Protein AF-A0A2E4YW17-F1 (afdb_monomer)

Radius of gyration: 11.66 Å; Cα contacts (8 Å, |Δi|>4): 133; chains: 1; bounding box: 26×25×29 Å

Mean predicted aligned error: 5.63 Å

Foldseek 3Di:
DFDDAQFWKFFDDDPPPPVPGQGIWGFHDWDWDDDPNDIFIWTWTQTPVPGIDTHTRVCCVVTMDTPD

pLDDT: mean 84.78, std 11.98, range [53.91, 97.38]

Secondary structure (DSSP, 8-state):
----TT-EEEE---TT--------EEEEEEEEEEETTEEEEEEEEEETTTEEEEEEHHHHHHHEEE--

Nearest PDB structures (foldseek):
  6x50-assembly1_A  TM=7.002E-01  e=1.645E-02  Escherichia coli
  6ved-assembly1_A  TM=3.876E-01  e=1.622E-01  Homo sapiens
  6vee-assembly1_A  TM=3.834E-01  e=1.227E-01  Mus musculus
  8xv7-assembly3_E  TM=3.917E-01  e=1.622E-01  Homo sapiens
  8xv7-assembly2_C  TM=3.913E-01  e=5.535E-01  Homo sapiens

Sequence (68 aa):
MEPKVGEIWQWHRDDSGCQEIYGPGIVMGIKEGYEYNSQEYFVTFHFANKGIMNIPIPMVKRFMYLIT

Solvent-accessible surface area (backbone atoms only — not comparable to full-atom values): 4131 Å² total; per-residue (Å²): 134,81,90,50,70,73,31,37,34,30,61,55,84,60,96,81,68,74,79,82,72,58,68,62,21,37,28,72,40,75,44,81,46,77,56,96,92,40,84,42,50,26,38,30,28,42,27,93,91,72,46,76,47,74,42,47,46,72,54,47,69,71,41,41,44,79,80,99

Structure (mmCIF, N/CA/C/O backbone):
data_AF-A0A2E4YW17-F1
#
_entry.id   AF-A0A2E4YW17-F1
#
loop_
_atom_site.group_PDB
_atom_site.id
_atom_site.type_symbol
_atom_site.label_atom_id
_atom_site.label_alt_id
_atom_site.label_comp_id
_atom_site.label_asym_id
_atom_site.label_entity_id
_atom_site.label_seq_id
_atom_site.pdbx_PDB_ins_code
_atom_site.Cartn_x
_atom_site.Cartn_y
_atom_site.Cartn_z
_atom_site.occupancy
_atom_site.B_iso_or_equiv
_atom_site.auth_seq_id
_atom_site.auth_comp_id
_atom_site.auth_asym_id
_atom_site.auth_atom_id
_atom_site.pdbx_PDB_model_num
ATOM 1 N N . MET A 1 1 ? -1.914 11.910 -1.365 1.00 73.38 1 MET A N 1
ATOM 2 C CA . MET A 1 1 ? -3.196 11.398 -0.833 1.00 73.38 1 MET A CA 1
ATOM 3 C C . MET A 1 1 ? -2.888 10.193 0.044 1.00 73.38 1 MET A C 1
ATOM 5 O O . MET A 1 1 ? -1.897 9.528 -0.234 1.00 73.38 1 MET A O 1
ATOM 9 N N . GLU A 1 2 ? -3.638 9.963 1.120 1.00 86.50 2 GLU A N 1
ATOM 10 C CA . GLU A 1 2 ? -3.456 8.781 1.977 1.00 86.50 2 GLU A CA 1
ATOM 11 C C . GLU A 1 2 ? -4.427 7.672 1.555 1.00 86.50 2 GLU A C 1
ATOM 13 O O . GLU A 1 2 ? -5.577 8.010 1.267 1.00 86.50 2 GLU A O 1
ATOM 18 N N . PRO A 1 3 ? -3.989 6.397 1.489 1.00 91.62 3 PRO A N 1
ATOM 19 C CA . PRO A 1 3 ? -4.851 5.289 1.081 1.00 91.62 3 PRO A CA 1
ATOM 20 C C . PRO A 1 3 ? -6.032 5.094 2.029 1.00 91.62 3 PRO A C 1
ATOM 22 O O . PRO A 1 3 ? -5.913 5.311 3.235 1.00 91.62 3 PRO A O 1
ATOM 25 N N . LYS A 1 4 ? -7.159 4.623 1.507 1.00 94.19 4 LYS A N 1
ATOM 26 C CA . LYS A 1 4 ? -8.356 4.289 2.288 1.00 94.19 4 LYS A CA 1
ATOM 27 C C . LYS A 1 4 ? -8.761 2.845 2.065 1.00 94.19 4 LYS A C 1
ATOM 29 O O . LYS A 1 4 ? -8.540 2.281 1.001 1.00 94.19 4 LYS A O 1
ATOM 34 N N . VAL A 1 5 ? -9.386 2.252 3.078 1.00 94.25 5 VAL A N 1
ATOM 35 C CA . VAL A 1 5 ? -9.905 0.880 2.997 1.00 94.25 5 VAL A CA 1
ATOM 36 C C . VAL A 1 5 ? -10.878 0.752 1.826 1.00 94.25 5 VAL A C 1
ATOM 38 O O . VAL A 1 5 ? -11.770 1.581 1.666 1.00 94.25 5 VAL A O 1
ATOM 41 N N . GLY A 1 6 ? -10.694 -0.293 1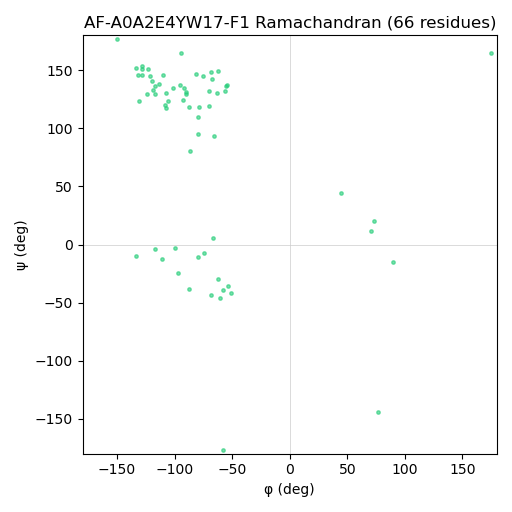.021 1.00 94.31 6 GLY A N 1
ATOM 42 C CA . GLY A 1 6 ? -11.473 -0.563 -0.185 1.00 94.31 6 GLY A CA 1
ATOM 43 C C . GLY A 1 6 ? -10.908 0.056 -1.465 1.00 94.31 6 GLY A C 1
ATOM 44 O O . GLY A 1 6 ? -11.297 -0.382 -2.544 1.00 94.31 6 GLY A O 1
ATOM 45 N N . GLU A 1 7 ? -9.977 1.010 -1.377 1.00 95.56 7 GLU A N 1
ATOM 46 C CA . GLU A 1 7 ? -9.311 1.552 -2.564 1.00 95.56 7 GLU A CA 1
ATOM 47 C C . GLU A 1 7 ? -8.399 0.508 -3.212 1.00 95.56 7 GLU A C 1
ATOM 49 O O . GLU A 1 7 ? -7.787 -0.330 -2.536 1.00 95.56 7 GLU A O 1
ATOM 54 N N . ILE A 1 8 ? -8.270 0.598 -4.533 1.00 94.19 8 ILE A N 1
ATOM 55 C CA . ILE A 1 8 ? -7.374 -0.251 -5.310 1.00 94.19 8 ILE A CA 1
ATOM 56 C C . ILE A 1 8 ? -6.172 0.582 -5.729 1.00 94.19 8 ILE A C 1
ATOM 58 O O . ILE A 1 8 ? -6.304 1.622 -6.379 1.00 94.19 8 ILE A O 1
ATOM 62 N N . TRP A 1 9 ? -4.989 0.104 -5.360 1.00 93.25 9 TRP A N 1
ATOM 63 C CA . TRP A 1 9 ? -3.727 0.749 -5.690 1.00 93.25 9 T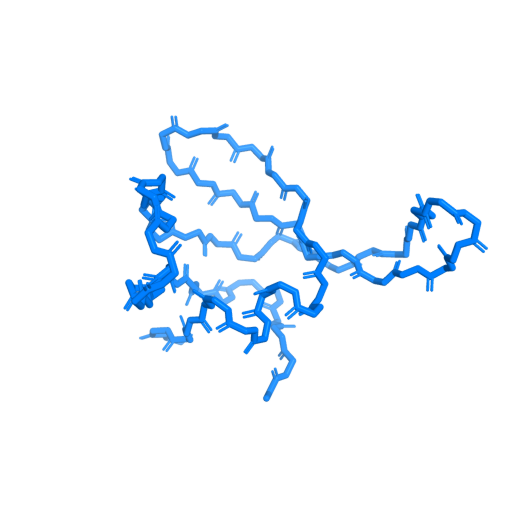RP A CA 1
ATOM 64 C C . TRP A 1 9 ? -2.861 -0.189 -6.514 1.00 93.25 9 TRP A C 1
ATOM 66 O O . TRP A 1 9 ? -2.792 -1.394 -6.259 1.00 93.25 9 TRP A O 1
ATOM 76 N N . GLN A 1 10 ? -2.172 0.370 -7.500 1.00 90.50 10 GLN A N 1
ATOM 77 C CA . GLN A 1 10 ? -1.271 -0.376 -8.366 1.00 90.50 10 GLN A CA 1
ATOM 78 C C . GLN A 1 10 ? 0.140 0.194 -8.281 1.00 90.50 10 GLN A C 1
ATOM 80 O O . GLN A 1 10 ? 0.332 1.399 -8.142 1.00 90.50 10 GLN A O 1
ATOM 85 N N . TRP A 1 11 ? 1.131 -0.689 -8.376 1.00 86.31 11 TRP A N 1
ATOM 86 C CA . TRP A 1 11 ? 2.530 -0.299 -8.477 1.00 86.31 11 TRP A CA 1
ATOM 87 C C . TRP A 1 11 ? 2.772 0.484 -9.760 1.00 86.31 11 TRP A C 1
ATOM 89 O O . TRP A 1 11 ? 2.403 0.040 -10.852 1.00 86.31 11 TRP A O 1
ATOM 99 N N . HIS A 1 12 ? 3.419 1.636 -9.641 1.00 79.19 12 HIS A N 1
ATOM 100 C CA . HIS A 1 12 ? 4.017 2.288 -10.790 1.00 79.19 12 HIS A CA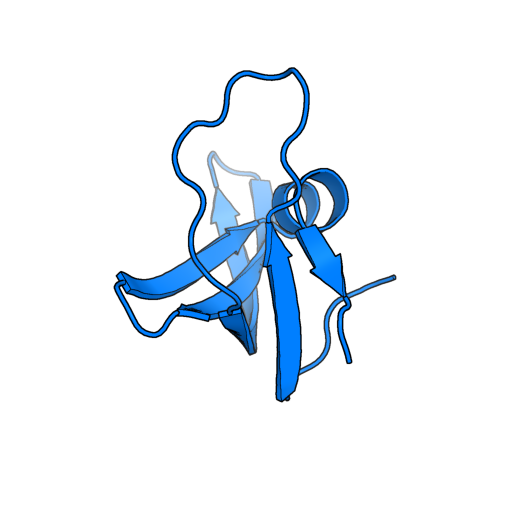 1
ATOM 101 C C . HIS A 1 12 ? 5.373 1.635 -11.087 1.00 79.19 12 HIS A C 1
ATOM 103 O O . HIS A 1 12 ? 6.085 1.204 -10.176 1.00 79.19 12 HIS A O 1
ATOM 109 N N . ARG A 1 13 ? 5.755 1.569 -12.361 1.00 67.69 13 ARG A N 1
ATOM 110 C CA . ARG A 1 13 ? 7.154 1.317 -12.713 1.00 67.69 13 ARG A CA 1
ATOM 111 C C . ARG A 1 13 ? 7.875 2.645 -12.549 1.00 67.69 13 ARG A C 1
ATOM 113 O O . ARG A 1 13 ? 7.606 3.545 -13.337 1.00 67.69 13 ARG A O 1
ATOM 120 N N . ASP A 1 14 ? 8.730 2.788 -11.546 1.00 60.34 14 ASP A N 1
ATOM 121 C CA . ASP A 1 14 ? 9.736 3.843 -11.609 1.00 60.34 14 ASP A CA 1
ATOM 122 C C . ASP A 1 14 ? 11.047 3.306 -12.175 1.00 60.34 14 ASP A C 1
ATOM 124 O O . ASP A 1 14 ? 11.302 2.099 -12.243 1.00 60.34 14 ASP A O 1
ATOM 128 N N . ASP A 1 15 ? 11.902 4.246 -12.557 1.00 53.91 15 ASP A N 1
ATOM 129 C CA . ASP A 1 15 ? 13.242 3.997 -13.079 1.00 53.91 15 ASP A CA 1
ATOM 130 C C . ASP A 1 15 ? 14.196 3.403 -12.017 1.00 53.91 15 ASP A C 1
ATOM 132 O O . ASP A 1 15 ? 15.382 3.219 -12.282 1.00 53.91 15 ASP A O 1
ATOM 136 N N . SER A 1 16 ? 13.704 3.076 -10.810 1.00 59.53 16 SER A N 1
ATOM 137 C CA . SER A 1 16 ? 14.499 2.481 -9.727 1.00 59.53 16 SER A CA 1
ATOM 138 C C . SER A 1 16 ? 14.828 1.001 -9.944 1.00 59.53 16 SER A C 1
ATOM 140 O O . SER A 1 16 ? 15.599 0.420 -9.181 1.00 59.53 16 SER A O 1
ATOM 142 N N . GLY A 1 17 ? 14.256 0.373 -10.978 1.00 53.97 17 GLY A N 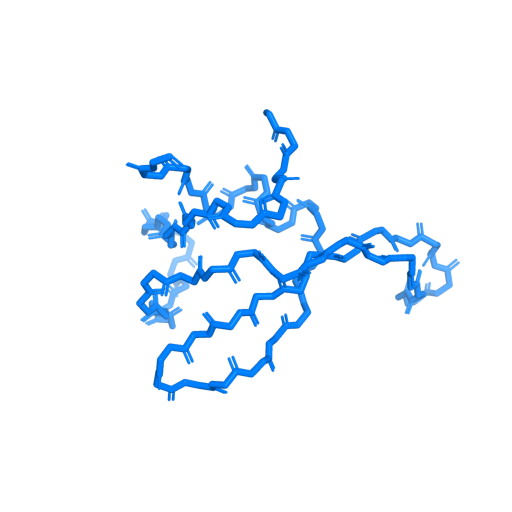1
ATOM 143 C CA . GLY A 1 17 ? 14.486 -1.040 -11.265 1.00 53.97 17 GLY A CA 1
ATOM 144 C C . GLY A 1 17 ? 13.782 -1.982 -10.287 1.00 53.97 17 GLY A C 1
ATOM 145 O O . GLY A 1 17 ? 14.169 -3.146 -10.190 1.00 53.97 17 GLY A O 1
ATOM 146 N N . CYS A 1 18 ? 12.747 -1.520 -9.575 1.00 56.19 18 CYS A N 1
ATOM 147 C CA . CYS A 1 18 ? 11.890 -2.396 -8.782 1.00 56.19 18 CYS A CA 1
ATOM 148 C C . CYS A 1 18 ? 11.115 -3.338 -9.729 1.00 56.19 18 CYS A C 1
ATOM 150 O O . CYS A 1 18 ? 10.092 -2.978 -10.310 1.00 56.19 18 CYS A O 1
ATOM 152 N N . GLN A 1 19 ? 11.665 -4.535 -9.966 1.00 54.38 19 GLN A N 1
ATOM 153 C CA 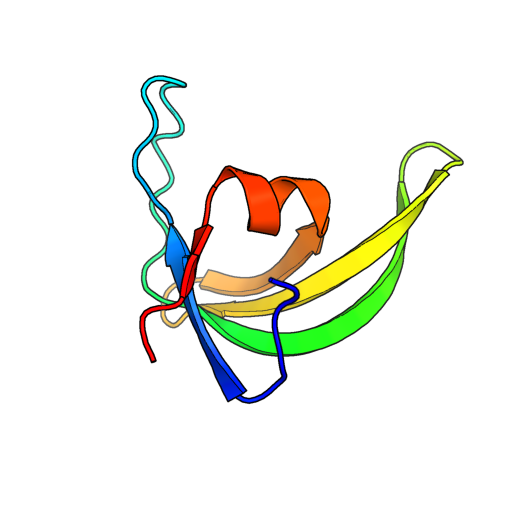. GLN A 1 19 ? 11.148 -5.511 -10.938 1.00 54.38 19 GLN A CA 1
ATOM 154 C C . GLN A 1 19 ? 9.946 -6.318 -10.423 1.00 54.38 19 GLN A C 1
ATOM 156 O O . GLN A 1 19 ? 9.283 -6.997 -11.209 1.00 54.38 19 GLN A O 1
ATOM 161 N N . GLU A 1 20 ? 9.625 -6.245 -9.129 1.00 59.41 20 GLU A N 1
ATOM 162 C CA . GLU A 1 20 ? 8.478 -6.952 -8.556 1.00 59.41 20 GLU A CA 1
ATOM 163 C C . GLU A 1 20 ? 7.199 -6.122 -8.681 1.00 59.41 20 GLU A C 1
ATOM 165 O O . GLU A 1 20 ? 6.738 -5.464 -7.753 1.00 59.41 20 GLU A O 1
ATOM 170 N N . ILE A 1 21 ? 6.604 -6.167 -9.872 1.00 66.56 21 ILE A N 1
ATOM 171 C CA . ILE A 1 21 ? 5.290 -5.576 -10.119 1.00 66.56 21 ILE A CA 1
ATOM 172 C C . ILE A 1 21 ? 4.245 -6.546 -9.586 1.00 66.56 21 ILE A C 1
ATOM 174 O O . ILE A 1 21 ? 3.825 -7.487 -10.266 1.00 66.56 21 ILE A O 1
ATOM 178 N N . TYR A 1 22 ? 3.811 -6.320 -8.354 1.00 74.12 22 TYR A N 1
ATOM 179 C CA . TYR A 1 22 ? 2.585 -6.940 -7.886 1.00 74.12 22 TYR A CA 1
ATOM 180 C C . TYR A 1 22 ? 1.414 -6.332 -8.675 1.00 74.12 22 TYR A C 1
ATOM 182 O O . TYR A 1 22 ? 1.427 -5.149 -9.026 1.00 74.12 22 TYR A O 1
ATOM 190 N N . GLY A 1 23 ? 0.417 -7.153 -9.017 1.00 82.06 23 GLY A N 1
ATOM 191 C CA . GLY A 1 23 ? -0.825 -6.658 -9.620 1.00 82.06 23 GLY A CA 1
ATOM 192 C C . GLY A 1 23 ? -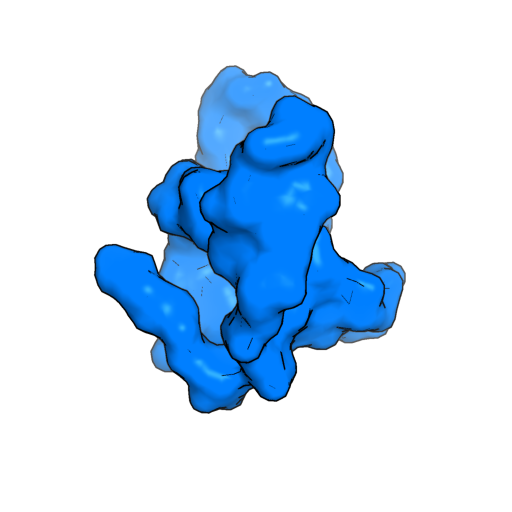1.529 -5.629 -8.716 1.00 82.06 23 GLY A C 1
ATOM 193 O O . GLY A 1 23 ? -1.015 -5.287 -7.650 1.00 82.06 23 GLY A O 1
ATOM 194 N N . PRO A 1 24 ? -2.714 -5.130 -9.097 1.00 90.44 24 PRO A N 1
ATOM 195 C CA . PRO A 1 24 ? -3.477 -4.242 -8.225 1.00 90.44 24 PRO A CA 1
ATOM 196 C C . PRO A 1 24 ? -3.735 -4.898 -6.858 1.00 90.44 24 PRO A C 1
ATOM 198 O O . PRO A 1 24 ? -4.055 -6.089 -6.776 1.00 90.44 24 PRO A O 1
ATOM 201 N N . GLY A 1 25 ? -3.565 -4.118 -5.793 1.00 93.81 25 GLY A N 1
ATOM 202 C CA . GLY A 1 25 ? -3.833 -4.517 -4.416 1.00 93.81 25 GLY A CA 1
ATOM 203 C C . GLY A 1 25 ? -5.001 -3.730 -3.838 1.00 93.81 25 GLY A C 1
ATOM 204 O O . GLY A 1 25 ? -5.088 -2.519 -4.034 1.00 93.81 25 GLY A O 1
ATOM 205 N N . ILE A 1 26 ? -5.878 -4.412 -3.101 1.00 96.25 26 ILE A N 1
ATOM 206 C CA . ILE A 1 26 ? -6.992 -3.780 -2.378 1.00 96.25 26 ILE A CA 1
ATOM 207 C C . ILE A 1 26 ? -6.511 -3.404 -0.978 1.00 96.25 26 ILE A C 1
ATOM 209 O O . ILE A 1 26 ? -5.951 -4.253 -0.276 1.00 96.25 26 ILE A O 1
ATOM 213 N N . VAL A 1 27 ? -6.730 -2.158 -0.560 1.00 96.31 27 VAL A N 1
ATOM 214 C CA . VAL A 1 27 ? -6.423 -1.705 0.803 1.00 96.31 27 VAL A CA 1
ATOM 215 C C . VAL A 1 27 ? -7.399 -2.351 1.784 1.00 96.31 27 VAL A C 1
ATOM 217 O O . VAL A 1 27 ? -8.605 -2.122 1.734 1.00 96.31 27 VAL A O 1
ATOM 220 N N . MET A 1 28 ? -6.865 -3.121 2.724 1.00 97.38 28 MET A N 1
ATOM 221 C CA . MET A 1 28 ? -7.622 -3.804 3.775 1.00 97.38 28 MET A CA 1
ATOM 222 C C . MET A 1 28 ? -7.635 -3.021 5.092 1.00 97.38 28 MET A C 1
ATOM 224 O O . MET A 1 28 ? -8.530 -3.208 5.910 1.00 97.38 28 MET A O 1
ATOM 228 N N . GLY A 1 29 ? -6.643 -2.159 5.320 1.00 96.19 29 GLY A N 1
ATOM 229 C CA . GLY A 1 29 ? -6.496 -1.422 6.573 1.00 96.19 29 GLY A CA 1
ATOM 230 C C . GLY A 1 29 ? -5.219 -0.596 6.623 1.00 96.19 29 GLY A C 1
ATOM 231 O O . GLY A 1 29 ? -4.294 -0.821 5.843 1.00 96.19 29 GLY A O 1
ATOM 232 N N . ILE A 1 30 ? -5.158 0.336 7.570 1.00 93.75 30 ILE A N 1
ATOM 233 C CA . ILE A 1 30 ? -3.931 1.032 7.964 1.00 93.75 30 ILE A CA 1
ATOM 234 C C . ILE A 1 30 ? -3.692 0.707 9.432 1.00 93.75 30 ILE A C 1
ATOM 236 O O . ILE A 1 30 ? -4.620 0.773 10.238 1.00 93.75 30 ILE A O 1
ATOM 240 N N . LYS A 1 31 ? -2.463 0.330 9.772 1.00 92.38 31 LYS A N 1
ATOM 241 C CA . LYS A 1 31 ? -2.066 0.014 11.144 1.00 92.38 31 LYS A CA 1
ATOM 242 C C . LYS A 1 31 ? -0.753 0.690 11.496 1.00 92.38 31 LYS A C 1
ATOM 244 O O . LYS A 1 31 ? 0.090 0.902 10.628 1.00 92.38 31 LYS A O 1
ATOM 249 N N . GLU A 1 32 ? -0.576 0.975 12.774 1.00 91.25 32 GLU A N 1
ATOM 250 C CA . GLU A 1 32 ? 0.720 1.364 13.316 1.00 91.25 32 GLU A CA 1
ATOM 251 C C . GLU A 1 32 ? 1.630 0.137 13.439 1.00 91.25 32 GLU A C 1
ATOM 253 O O . GLU A 1 32 ? 1.179 -0.979 13.718 1.00 91.25 32 GLU A O 1
ATOM 258 N N . GLY A 1 33 ? 2.919 0.344 13.207 1.00 85.06 33 GLY A N 1
ATOM 259 C CA . GLY A 1 33 ? 3.964 -0.655 13.348 1.00 85.06 33 GLY A CA 1
ATOM 260 C C . GLY A 1 33 ? 5.293 -0.009 13.723 1.00 85.06 33 GLY A C 1
ATOM 261 O O . GLY A 1 33 ? 5.407 1.212 13.822 1.00 85.06 33 GLY A O 1
ATOM 262 N N . TYR A 1 34 ? 6.303 -0.848 13.932 1.00 80.81 34 TYR A N 1
ATOM 263 C CA . TYR A 1 34 ? 7.656 -0.410 14.258 1.00 80.81 34 TYR A CA 1
ATOM 264 C C . TYR A 1 34 ? 8.640 -0.993 13.252 1.00 80.81 34 TYR A C 1
ATOM 266 O O . TYR A 1 34 ? 8.655 -2.205 13.036 1.00 80.81 34 TYR A O 1
ATOM 274 N N . GLU A 1 35 ? 9.483 -0.139 12.683 1.00 76.38 35 GLU A N 1
ATOM 275 C CA . GLU A 1 35 ? 10.589 -0.534 11.814 1.00 76.38 35 GLU A CA 1
ATOM 276 C C . GLU A 1 35 ? 11.868 0.165 12.287 1.00 76.38 35 GLU A C 1
ATOM 278 O O . GLU A 1 35 ? 11.893 1.382 12.439 1.00 76.38 35 GLU A O 1
ATOM 283 N N . TYR A 1 36 ? 12.917 -0.604 12.602 1.00 70.62 36 TYR A N 1
ATOM 284 C CA . TYR A 1 36 ? 14.221 -0.095 13.066 1.00 70.62 36 TYR A CA 1
ATOM 285 C C . TYR A 1 36 ? 14.152 1.029 14.128 1.00 70.62 36 TYR A C 1
ATOM 287 O O . TYR A 1 36 ? 14.891 2.007 14.057 1.00 70.62 36 TYR A O 1
ATOM 295 N N . ASN A 1 37 ? 13.290 0.875 15.141 1.00 74.44 37 ASN A N 1
ATOM 296 C CA . ASN A 1 37 ? 13.042 1.846 16.226 1.00 74.44 37 ASN A CA 1
ATOM 297 C C . ASN A 1 37 ? 12.307 3.141 15.823 1.00 74.44 37 ASN A C 1
ATOM 299 O O . ASN A 1 37 ? 12.213 4.059 16.637 1.00 74.44 37 ASN A O 1
ATOM 303 N N . SER A 1 38 ? 11.748 3.212 14.615 1.00 74.31 38 SER A N 1
ATOM 304 C CA . SER A 1 38 ? 10.815 4.256 14.188 1.00 74.31 38 SER A CA 1
ATOM 305 C C . SER A 1 38 ? 9.381 3.723 14.226 1.00 74.31 38 SER A C 1
ATOM 307 O O . SER A 1 38 ? 9.120 2.601 13.785 1.00 74.31 38 SER A O 1
ATOM 309 N N . GLN A 1 39 ? 8.449 4.505 14.780 1.00 77.94 39 GLN A N 1
ATOM 310 C CA . GLN A 1 39 ? 7.017 4.216 14.678 1.00 77.94 39 GLN A CA 1
ATOM 311 C C . GLN A 1 39 ? 6.543 4.661 13.294 1.00 77.94 39 GLN A C 1
ATOM 313 O O . GLN A 1 39 ? 6.615 5.844 12.961 1.00 77.94 39 GLN A O 1
ATOM 318 N N . GLU A 1 40 ? 6.052 3.718 12.495 1.00 86.19 40 GLU A N 1
ATOM 319 C CA . GLU A 1 40 ? 5.572 3.977 11.140 1.00 86.19 40 GLU A CA 1
ATOM 320 C C . GLU A 1 40 ? 4.167 3.420 10.922 1.00 86.19 40 GLU A C 1
ATOM 322 O O . GLU A 1 40 ? 3.734 2.455 11.553 1.00 86.19 40 GLU A O 1
ATOM 327 N N . TYR A 1 41 ? 3.439 4.038 9.997 1.00 90.50 41 TYR A N 1
ATOM 328 C CA . TYR A 1 41 ? 2.146 3.540 9.551 1.00 90.50 41 TYR A CA 1
ATOM 329 C C . TYR A 1 41 ? 2.332 2.637 8.336 1.00 90.50 41 TYR A C 1
ATOM 331 O O . TYR A 1 41 ? 3.023 2.986 7.376 1.00 90.50 41 TYR A O 1
ATOM 339 N N . PHE A 1 42 ? 1.651 1.498 8.358 1.00 93.44 42 PHE A N 1
ATOM 340 C CA . PHE A 1 42 ? 1.669 0.494 7.306 1.00 93.44 42 PHE A CA 1
ATOM 341 C C . PHE A 1 42 ? 0.280 0.335 6.708 1.00 93.44 42 PHE A C 1
ATOM 343 O O . PHE A 1 42 ? -0.718 0.216 7.421 1.00 93.44 42 PHE A O 1
ATOM 350 N N . VAL A 1 43 ? 0.230 0.260 5.385 1.00 94.69 43 VAL A N 1
ATOM 351 C CA . VAL A 1 43 ? -0.976 -0.057 4.626 1.00 94.69 43 VAL A CA 1
ATOM 352 C C . VAL A 1 43 ? -1.005 -1.558 4.396 1.00 94.69 43 VAL A C 1
ATOM 354 O O . VAL A 1 43 ? -0.058 -2.141 3.869 1.00 94.69 43 VAL A O 1
ATOM 357 N N . THR A 1 44 ? -2.091 -2.195 4.813 1.00 96.12 44 THR A N 1
ATOM 358 C CA . THR A 1 44 ? -2.333 -3.617 4.578 1.00 96.12 44 THR A CA 1
ATOM 359 C C . THR A 1 44 ? -3.015 -3.771 3.227 1.00 96.12 44 THR A C 1
ATOM 361 O O . THR A 1 44 ? -4.126 -3.279 3.047 1.00 96.12 44 THR A O 1
ATOM 364 N N . PHE A 1 45 ? -2.379 -4.469 2.295 1.00 95.56 45 PHE A N 1
ATOM 365 C CA . PHE A 1 45 ? -2.921 -4.791 0.979 1.00 95.56 45 PHE A CA 1
ATOM 366 C C . PHE A 1 45 ? -3.235 -6.275 0.859 1.00 95.56 45 PHE A C 1
ATOM 368 O O . PHE A 1 45 ? -2.493 -7.104 1.380 1.00 95.56 45 PHE A O 1
ATOM 375 N N . HIS A 1 46 ? -4.284 -6.609 0.110 1.00 95.75 46 HIS A N 1
ATOM 376 C CA . HIS A 1 46 ? -4.482 -7.947 -0.438 1.00 95.75 46 HIS A CA 1
ATOM 377 C C . HIS A 1 46 ? -4.227 -7.938 -1.949 1.00 95.75 46 HIS A C 1
ATOM 379 O O . HIS A 1 46 ? -4.931 -7.264 -2.703 1.00 95.75 46 HIS A O 1
ATOM 385 N N . PHE A 1 47 ? -3.225 -8.701 -2.383 1.00 92.56 47 PHE A N 1
ATOM 386 C CA . PHE A 1 47 ? -2.863 -8.901 -3.784 1.00 92.56 47 PHE A CA 1
ATOM 387 C C . PHE A 1 47 ? -3.267 -10.308 -4.234 1.00 92.56 47 PHE A C 1
ATOM 389 O O . PHE A 1 47 ? -2.867 -11.291 -3.610 1.00 92.56 47 PHE A O 1
ATOM 396 N N . ALA A 1 48 ? -3.969 -10.430 -5.367 1.00 89.75 48 ALA A N 1
ATOM 397 C CA . ALA A 1 48 ? -4.516 -11.712 -5.840 1.00 89.75 48 ALA A CA 1
ATOM 398 C C . ALA A 1 48 ? -3.474 -12.847 -5.951 1.00 89.75 48 ALA A C 1
ATOM 400 O O . ALA A 1 48 ? -3.776 -13.995 -5.646 1.00 89.75 48 ALA A O 1
ATOM 401 N N . ASN A 1 49 ? -2.235 -12.518 -6.335 1.00 86.12 49 ASN A N 1
ATOM 402 C CA . ASN A 1 49 ? -1.168 -13.501 -6.571 1.00 86.12 49 ASN A CA 1
ATOM 403 C C . ASN A 1 49 ? -0.171 -13.644 -5.407 1.00 86.12 49 ASN A C 1
ATOM 405 O O . ASN A 1 49 ? 0.768 -14.433 -5.510 1.00 86.12 49 ASN A O 1
ATOM 409 N N . LYS A 1 50 ? -0.301 -12.846 -4.340 1.00 85.94 50 LYS A N 1
ATOM 410 C CA . LYS A 1 50 ? 0.681 -12.795 -3.237 1.00 85.94 50 LYS A CA 1
ATOM 411 C C . LYS A 1 50 ? 0.062 -12.833 -1.841 1.00 85.94 50 LYS A C 1
ATOM 413 O O . LYS A 1 50 ? 0.791 -13.008 -0.872 1.00 85.94 50 LYS A O 1
ATOM 418 N N . GLY A 1 51 ? -1.259 -12.710 -1.726 1.00 92.6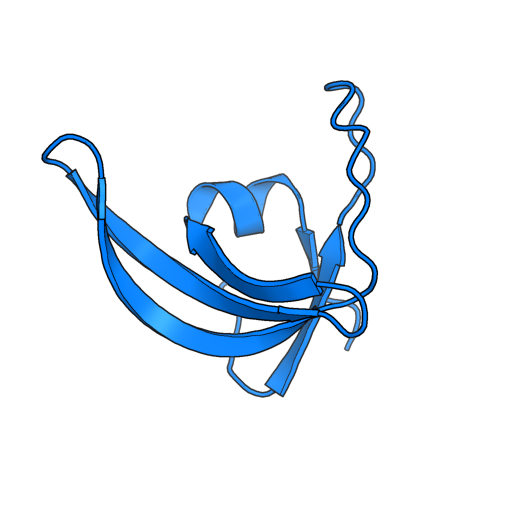9 51 GLY A N 1
ATOM 419 C CA .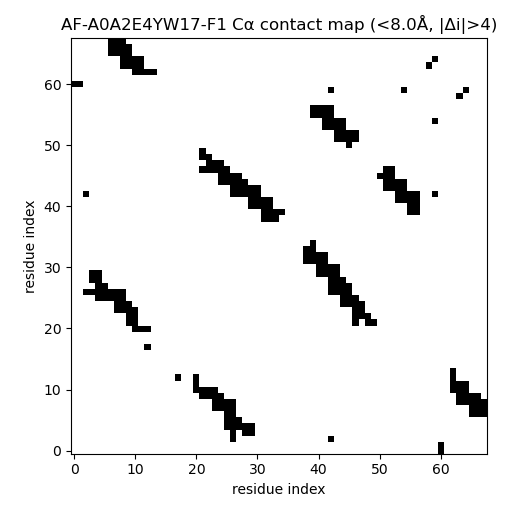 GLY A 1 51 ? -1.941 -12.661 -0.441 1.00 92.69 51 GLY A CA 1
ATOM 420 C C . GLY A 1 51 ? -1.783 -11.302 0.237 1.00 92.69 51 GLY A C 1
ATOM 421 O O . GLY A 1 51 ? -1.829 -10.261 -0.421 1.00 92.69 51 GLY A O 1
ATOM 422 N N . ILE A 1 52 ? -1.670 -11.310 1.565 1.00 94.44 52 ILE A N 1
ATOM 423 C CA . ILE A 1 52 ? -1.670 -10.092 2.381 1.00 94.44 52 ILE A CA 1
ATOM 424 C C . ILE A 1 52 ? -0.243 -9.574 2.569 1.00 94.44 52 ILE A C 1
ATOM 426 O O . ILE A 1 52 ? 0.641 -10.320 2.986 1.00 94.44 52 ILE A O 1
ATOM 430 N N . MET A 1 53 ? -0.034 -8.282 2.331 1.00 92.69 53 MET A N 1
ATOM 431 C CA . MET A 1 53 ? 1.241 -7.596 2.548 1.00 92.69 53 MET A CA 1
ATOM 432 C C . MET A 1 53 ? 1.031 -6.302 3.330 1.00 92.69 53 MET A C 1
ATOM 434 O O . MET A 1 53 ? 0.023 -5.625 3.159 1.00 92.69 53 MET A O 1
ATOM 438 N N . ASN A 1 54 ? 2.000 -5.944 4.172 1.00 92.56 54 ASN A N 1
ATOM 439 C CA . ASN A 1 54 ? 2.021 -4.664 4.876 1.00 92.56 54 ASN A CA 1
ATOM 440 C C . ASN A 1 54 ? 3.127 -3.811 4.265 1.00 92.56 54 ASN A C 1
ATOM 442 O O . ASN A 1 54 ? 4.283 -4.224 4.284 1.00 92.56 54 ASN A O 1
ATOM 446 N N . ILE A 1 55 ? 2.771 -2.654 3.718 1.00 90.56 55 ILE A N 1
ATOM 447 C CA . ILE A 1 55 ? 3.704 -1.766 3.024 1.00 90.56 55 ILE A CA 1
ATOM 448 C C . ILE A 1 55 ? 3.771 -0.441 3.794 1.00 90.56 55 ILE A C 1
ATOM 450 O O . ILE A 1 55 ? 2.710 0.128 4.073 1.00 90.56 55 ILE A O 1
ATOM 454 N N . PRO A 1 56 ? 4.966 0.073 4.134 1.00 91.25 56 PRO A N 1
ATOM 455 C CA . PRO A 1 56 ? 5.106 1.381 4.768 1.00 91.25 56 PRO A CA 1
ATOM 456 C C . PRO A 1 56 ? 4.417 2.482 3.953 1.00 91.25 56 PRO A C 1
ATOM 458 O O . PRO A 1 56 ? 4.576 2.545 2.730 1.00 91.25 56 PRO A O 1
ATOM 461 N N . ILE A 1 57 ? 3.694 3.397 4.608 1.00 90.56 57 ILE A N 1
ATOM 462 C CA . ILE A 1 57 ? 3.050 4.540 3.935 1.00 90.56 57 ILE A CA 1
ATOM 463 C C . ILE A 1 57 ? 4.024 5.320 3.029 1.00 90.56 57 ILE A C 1
ATOM 465 O O . ILE A 1 57 ? 3.611 5.669 1.918 1.00 90.56 57 ILE A O 1
ATOM 469 N N . PRO A 1 58 ? 5.289 5.594 3.418 1.00 87.81 58 PRO A N 1
ATOM 470 C CA . PRO A 1 58 ? 6.244 6.264 2.534 1.00 87.81 58 PRO A CA 1
ATOM 471 C C . PRO A 1 58 ? 6.479 5.516 1.217 1.00 87.81 58 PRO A C 1
ATOM 473 O O . PRO A 1 58 ? 6.540 6.145 0.161 1.00 87.81 58 PRO A O 1
ATOM 476 N N . MET A 1 59 ? 6.546 4.181 1.256 1.00 87.94 59 MET A N 1
ATOM 477 C CA . MET A 1 59 ? 6.666 3.357 0.052 1.00 87.94 59 MET A CA 1
ATOM 478 C C . MET A 1 59 ? 5.392 3.407 -0.789 1.00 87.94 59 MET A C 1
ATOM 480 O O . MET A 1 59 ? 5.480 3.582 -1.998 1.00 87.94 59 MET A O 1
ATOM 484 N N . VAL A 1 60 ? 4.209 3.330 -0.176 1.00 89.62 60 VAL A N 1
ATOM 485 C CA . VAL A 1 60 ? 2.941 3.431 -0.921 1.00 89.62 60 VAL A CA 1
ATOM 486 C C . VAL A 1 60 ? 2.831 4.781 -1.629 1.00 89.62 60 VAL A C 1
ATOM 488 O O . VAL A 1 60 ? 2.538 4.829 -2.819 1.00 89.62 60 VAL A O 1
ATOM 491 N N . LYS A 1 61 ? 3.144 5.878 -0.926 1.00 87.00 61 LYS A N 1
ATOM 492 C CA . LYS A 1 61 ? 3.137 7.242 -1.481 1.00 87.00 61 LYS A CA 1
ATOM 493 C C . LYS A 1 61 ? 4.151 7.423 -2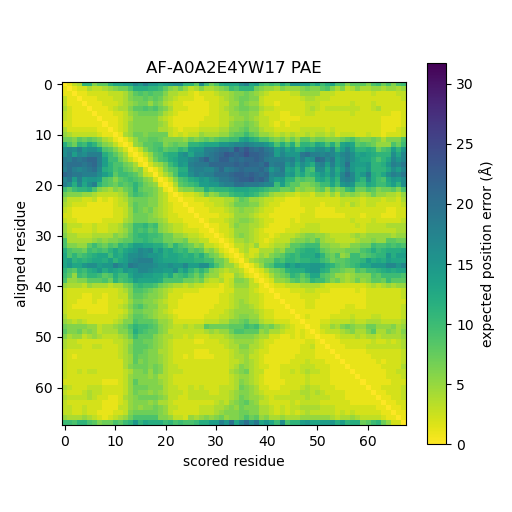.612 1.00 87.00 61 LYS A C 1
ATOM 495 O O . LYS A 1 61 ? 3.929 8.262 -3.480 1.00 87.00 61 LYS A O 1
ATOM 500 N N . ARG A 1 62 ? 5.263 6.683 -2.576 1.00 85.62 62 ARG A N 1
ATOM 501 C CA . ARG A 1 62 ? 6.329 6.780 -3.572 1.00 85.62 62 ARG A CA 1
ATOM 502 C C . ARG A 1 62 ? 6.103 5.883 -4.777 1.00 85.62 62 ARG A C 1
ATOM 504 O O . ARG A 1 62 ? 6.441 6.319 -5.860 1.00 85.62 62 ARG A O 1
ATOM 511 N N . PHE A 1 63 ? 5.587 4.668 -4.591 1.00 85.75 63 PHE A N 1
ATOM 512 C CA . PHE A 1 63 ? 5.627 3.623 -5.617 1.00 85.75 63 PHE A CA 1
ATOM 513 C C . PHE A 1 63 ? 4.265 3.157 -6.122 1.00 85.75 63 PHE A C 1
ATOM 515 O O . PHE A 1 63 ? 4.206 2.312 -7.015 1.00 85.75 63 PHE A O 1
ATOM 522 N N . MET A 1 64 ? 3.166 3.661 -5.563 1.00 89.56 64 MET A N 1
ATOM 523 C CA . MET A 1 64 ? 1.826 3.215 -5.926 1.00 89.56 64 MET A CA 1
ATOM 524 C C . MET A 1 64 ? 0.922 4.388 -6.290 1.00 89.56 64 MET A C 1
ATOM 526 O O . MET A 1 64 ? 1.070 5.499 -5.780 1.00 89.56 64 MET A O 1
ATOM 530 N N . TYR A 1 65 ? -0.047 4.124 -7.160 1.00 90.44 65 TYR A N 1
ATOM 531 C CA . TYR A 1 65 ? -1.067 5.086 -7.558 1.00 90.44 65 TYR A CA 1
ATOM 532 C C . TYR A 1 65 ? -2.469 4.497 -7.401 1.00 90.44 65 TYR A C 1
ATOM 534 O O . TYR A 1 65 ? -2.682 3.295 -7.587 1.00 90.44 65 TYR A O 1
ATOM 542 N N . LEU A 1 66 ? -3.410 5.368 -7.037 1.00 92.88 66 LEU A N 1
ATOM 543 C CA . LEU A 1 66 ? -4.831 5.061 -6.950 1.00 92.88 66 LEU A CA 1
ATOM 544 C C . LEU A 1 66 ? -5.391 4.854 -8.359 1.00 92.88 66 LEU A C 1
ATOM 546 O O . LEU A 1 66 ? -5.161 5.694 -9.232 1.00 92.88 66 LEU A O 1
ATOM 550 N N . ILE A 1 67 ? -6.140 3.772 -8.571 1.00 90.56 67 ILE A N 1
ATOM 551 C CA . ILE A 1 67 ? -6.822 3.519 -9.851 1.00 90.56 67 ILE A CA 1
ATOM 552 C C . ILE A 1 67 ? -8.348 3.630 -9.776 1.00 90.56 67 ILE A C 1
ATOM 554 O O . ILE A 1 67 ? -8.984 3.696 -10.827 1.00 90.56 67 ILE A O 1
ATOM 558 N N . THR A 1 68 ? -8.926 3.690 -8.571 1.00 77.50 68 THR A N 1
ATOM 559 C CA . THR A 1 68 ? -10.376 3.802 -8.322 1.00 77.50 68 THR A CA 1
ATOM 560 C C . THR A 1 68 ? -10.664 4.407 -6.962 1.00 77.50 68 THR A C 1
ATOM 562 O O . THR A 1 68 ? -10.092 3.860 -5.990 1.00 77.50 68 THR A O 1
#